Protein AF-F8PQY4-F1 (afdb_monomer_lite)

Foldseek 3Di:
DDDDDDPVNVPDDDDDPVCPAQPHPSQVVVQVVVVVVLVVCCVPPPVNVPDDDDDDGSVHDDDPVVVVVVVVVVD

Radius of gyration: 18.5 Å; chains: 1; bounding box: 53×28×33 Å

InterPro domains:
  IPR004859 Xrn1, N-terminal [PF03159] (8-75)
  IPR027073 5'-3' exoribonuclease [PTHR12341] (3-75)

Organism: Serpula lacrymans var. lacrymans (strain S7.3) (NCBI:txid936435)

Structure (mmCIF, N/CA/C/O backbone):
data_AF-F8PQY4-F1
#
_entry.id   AF-F8PQY4-F1
#
loop_
_atom_site.group_PDB
_atom_site.id
_atom_site.type_symbol
_atom_site.label_atom_id
_atom_site.label_alt_id
_atom_site.label_comp_id
_atom_site.label_asym_id
_atom_site.label_entity_id
_atom_site.label_seq_id
_atom_site.pdbx_PDB_ins_code
_atom_site.Cartn_x
_atom_site.Cartn_y
_atom_site.Cartn_z
_atom_site.occupancy
_atom_site.B_iso_or_equiv
_atom_site.auth_seq_id
_atom_site.auth_comp_id
_atom_site.auth_asym_id
_atom_site.auth_atom_id
_atom_site.pdbx_PDB_model_num
ATOM 1 N N . MET A 1 1 ? 34.503 18.420 -0.165 1.00 47.00 1 MET A N 1
ATOM 2 C CA . MET A 1 1 ? 35.265 17.186 0.120 1.00 47.00 1 MET A CA 1
ATOM 3 C C . MET A 1 1 ? 34.324 16.016 -0.148 1.00 47.00 1 MET A C 1
ATOM 5 O O . MET A 1 1 ? 33.320 15.915 0.545 1.00 47.00 1 MET A O 1
ATOM 9 N N . GLY A 1 2 ? 34.535 15.241 -1.215 1.00 63.62 2 GLY A N 1
ATOM 10 C CA . GLY A 1 2 ? 33.670 14.097 -1.536 1.00 63.62 2 GLY A CA 1
ATOM 11 C C . GLY A 1 2 ? 33.837 12.986 -0.500 1.00 63.62 2 GLY A C 1
ATOM 12 O O . GLY A 1 2 ? 34.947 12.760 -0.024 1.00 63.62 2 GLY A O 1
ATOM 13 N N . LYS A 1 3 ? 32.740 12.325 -0.121 1.00 74.00 3 LYS A N 1
ATOM 14 C CA . LYS A 1 3 ? 32.769 11.180 0.794 1.00 74.00 3 LYS A CA 1
ATOM 15 C C . LYS A 1 3 ? 33.492 10.020 0.099 1.00 74.00 3 LYS A C 1
ATOM 17 O O . LYS A 1 3 ? 33.086 9.616 -0.987 1.00 74.00 3 LYS A O 1
ATOM 22 N N . THR A 1 4 ? 34.561 9.504 0.696 1.00 76.88 4 THR A N 1
ATOM 23 C CA . THR A 1 4 ? 35.243 8.293 0.226 1.00 76.88 4 THR A CA 1
ATOM 24 C C . THR A 1 4 ? 34.345 7.090 0.510 1.00 76.88 4 THR A C 1
ATOM 26 O O . THR A 1 4 ? 34.080 6.775 1.667 1.00 76.88 4 THR A O 1
ATOM 29 N N . ILE A 1 5 ? 33.835 6.464 -0.550 1.00 75.69 5 ILE A N 1
ATOM 30 C CA . ILE A 1 5 ? 33.016 5.246 -0.488 1.00 75.69 5 ILE A CA 1
ATOM 31 C C . ILE A 1 5 ? 33.948 4.054 -0.229 1.00 75.69 5 ILE A C 1
ATOM 33 O O . ILE A 1 5 ? 34.972 3.930 -0.912 1.00 75.69 5 ILE A O 1
ATOM 37 N N . SER A 1 6 ? 33.621 3.206 0.752 1.00 79.44 6 SER A N 1
ATOM 38 C CA . SER A 1 6 ? 34.418 2.009 1.061 1.00 79.44 6 SER A CA 1
ATOM 39 C C . SER A 1 6 ? 34.315 0.972 -0.063 1.00 79.44 6 SER A C 1
ATOM 41 O O . SER A 1 6 ? 33.348 0.957 -0.825 1.00 79.44 6 SER A O 1
ATOM 43 N N . ASP A 1 7 ? 35.294 0.075 -0.184 1.00 73.19 7 ASP A N 1
ATOM 44 C CA . ASP A 1 7 ? 35.250 -0.974 -1.214 1.00 73.19 7 ASP A CA 1
ATOM 45 C C . ASP A 1 7 ? 34.064 -1.942 -1.018 1.00 73.19 7 ASP A C 1
ATOM 47 O O . ASP A 1 7 ? 33.509 -2.443 -1.996 1.00 73.19 7 ASP A O 1
ATOM 51 N N . ASP A 1 8 ? 33.585 -2.104 0.220 1.00 71.94 8 ASP A N 1
ATOM 52 C CA . ASP A 1 8 ? 32.359 -2.850 0.534 1.00 71.94 8 ASP A CA 1
ATOM 53 C C . ASP A 1 8 ? 31.098 -2.168 -0.014 1.00 71.94 8 ASP A C 1
ATOM 55 O O . ASP A 1 8 ? 30.155 -2.838 -0.428 1.00 71.94 8 ASP A O 1
ATOM 59 N N . GLU A 1 9 ? 31.055 -0.832 -0.032 1.00 70.25 9 GLU A N 1
ATOM 60 C CA . GLU A 1 9 ? 29.942 -0.072 -0.608 1.00 70.25 9 GLU A CA 1
ATOM 61 C C . GLU A 1 9 ? 29.971 -0.083 -2.144 1.00 70.25 9 GLU A C 1
ATOM 63 O O . GLU A 1 9 ? 28.907 -0.075 -2.761 1.00 70.25 9 GLU A O 1
ATOM 68 N N . LYS A 1 10 ? 31.156 -0.175 -2.768 1.00 69.00 10 LYS A N 1
ATOM 69 C CA . LYS A 1 10 ? 31.297 -0.293 -4.234 1.00 69.00 10 LYS A CA 1
ATOM 70 C C . LYS A 1 10 ? 30.759 -1.616 -4.787 1.00 69.00 10 LYS A C 1
ATOM 72 O O . LYS A 1 10 ? 30.324 -1.653 -5.932 1.00 69.00 10 LYS A O 1
ATOM 77 N N . ASN A 1 11 ? 30.779 -2.679 -3.982 1.00 72.94 11 ASN A N 1
ATOM 78 C CA . ASN A 1 11 ? 30.355 -4.024 -4.384 1.00 72.94 11 ASN A CA 1
ATOM 79 C C . ASN A 1 11 ? 28.896 -4.351 -4.024 1.00 72.94 11 ASN A C 1
ATOM 81 O O . ASN A 1 11 ? 28.441 -5.474 -4.253 1.00 72.94 11 ASN A O 1
ATOM 85 N N . LYS A 1 12 ? 28.137 -3.400 -3.464 1.00 79.06 12 LYS A N 1
ATOM 86 C CA . LYS A 1 12 ? 26.709 -3.610 -3.206 1.00 79.06 12 LYS A CA 1
ATOM 87 C C . LYS A 1 12 ? 25.938 -3.557 -4.517 1.00 79.06 12 LYS A C 1
ATOM 89 O O . LYS A 1 12 ? 25.835 -2.510 -5.150 1.00 79.06 12 LYS A O 1
ATOM 94 N N . VAL A 1 13 ? 25.340 -4.686 -4.885 1.00 82.25 13 VAL A N 1
ATOM 95 C CA . VAL A 1 13 ? 24.314 -4.718 -5.927 1.00 82.25 13 VAL A CA 1
ATOM 96 C C . VAL A 1 13 ? 23.134 -3.886 -5.431 1.00 82.25 13 VAL A C 1
ATOM 98 O O . VAL A 1 13 ? 22.544 -4.189 -4.391 1.00 82.25 13 VAL A O 1
ATOM 101 N N . ALA A 1 14 ? 22.827 -2.803 -6.142 1.00 86.62 14 ALA A N 1
ATOM 102 C CA . ALA A 1 14 ? 21.659 -1.989 -5.848 1.00 86.62 14 ALA A CA 1
ATOM 103 C C . ALA A 1 14 ? 20.382 -2.814 -6.063 1.00 86.62 14 ALA A C 1
ATOM 105 O O . ALA A 1 14 ? 20.312 -3.647 -6.966 1.00 86.62 14 ALA A O 1
ATOM 106 N N . TRP A 1 15 ? 19.367 -2.574 -5.234 1.00 92.00 15 TRP A N 1
ATOM 107 C CA . TRP A 1 15 ? 18.045 -3.146 -5.464 1.00 92.00 15 TRP A CA 1
ATOM 108 C 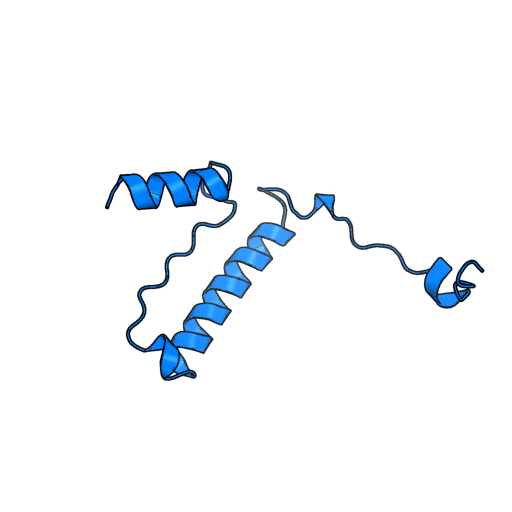C . TRP A 1 15 ? 17.469 -2.618 -6.783 1.00 92.00 15 TRP A C 1
ATOM 110 O O . TRP A 1 15 ? 17.524 -1.413 -7.038 1.00 92.00 15 TRP A O 1
ATOM 120 N N . ASP A 1 16 ? 16.901 -3.504 -7.603 1.00 92.94 16 ASP A N 1
ATOM 121 C CA . ASP A 1 16 ? 16.269 -3.118 -8.864 1.00 92.94 16 ASP A CA 1
ATOM 122 C C . ASP A 1 16 ? 14.963 -2.361 -8.597 1.00 92.94 16 ASP A C 1
ATOM 124 O O . ASP A 1 16 ? 13.921 -2.941 -8.286 1.00 92.94 16 ASP A O 1
ATOM 128 N N . SER A 1 17 ? 15.011 -1.036 -8.720 1.00 94.88 17 SER A N 1
ATOM 129 C CA . SER A 1 17 ? 13.848 -0.172 -8.522 1.00 94.88 17 SER A CA 1
ATOM 130 C C . SER A 1 17 ? 12.745 -0.402 -9.554 1.00 94.88 17 SER A C 1
ATOM 132 O O . SER A 1 17 ? 11.595 -0.077 -9.269 1.00 94.88 17 SER A O 1
ATOM 134 N N . ASN A 1 18 ? 13.046 -0.994 -10.718 1.00 94.94 18 ASN A N 1
ATOM 135 C CA . ASN A 1 18 ? 12.018 -1.332 -11.708 1.00 94.94 18 ASN A CA 1
ATOM 136 C C . ASN A 1 18 ? 11.054 -2.406 -11.189 1.00 94.94 18 ASN A C 1
ATOM 138 O O . ASN A 1 18 ? 9.933 -2.522 -11.687 1.00 94.94 18 ASN A O 1
ATOM 142 N N . ALA A 1 19 ? 11.444 -3.132 -10.132 1.00 96.50 19 ALA A N 1
ATOM 143 C CA . ALA A 1 19 ? 10.550 -4.013 -9.395 1.00 96.50 19 ALA A CA 1
ATOM 144 C C . ALA A 1 19 ? 9.320 -3.272 -8.835 1.00 96.50 19 ALA A C 1
ATOM 146 O O . ALA A 1 19 ? 8.293 -3.906 -8.604 1.00 96.50 19 ALA A O 1
ATOM 147 N N . ILE A 1 20 ? 9.377 -1.946 -8.657 1.00 96.56 20 ILE A N 1
ATOM 148 C CA . ILE A 1 20 ? 8.267 -1.103 -8.186 1.00 96.56 20 ILE A CA 1
ATOM 149 C C . ILE A 1 20 ? 7.360 -0.722 -9.370 1.00 96.56 20 ILE A C 1
ATOM 151 O O . ILE A 1 20 ? 7.163 0.447 -9.691 1.00 96.56 20 ILE A O 1
ATOM 155 N N . THR A 1 21 ? 6.814 -1.737 -10.036 1.00 95.38 21 THR A N 1
ATOM 156 C CA . THR A 1 21 ? 5.897 -1.586 -11.173 1.00 95.38 21 THR A CA 1
ATOM 157 C C . THR A 1 21 ? 4.779 -2.622 -11.053 1.00 95.38 21 THR A C 1
ATOM 159 O O . THR A 1 21 ? 5.055 -3.756 -10.653 1.00 95.38 21 THR A O 1
ATOM 162 N N . PRO A 1 22 ? 3.515 -2.285 -11.374 1.00 96.81 22 PRO A N 1
ATOM 163 C CA . PRO A 1 22 ? 2.437 -3.269 -11.406 1.00 96.81 22 PRO A CA 1
ATOM 164 C C . PRO A 1 22 ? 2.783 -4.508 -12.241 1.00 96.81 22 PRO A C 1
ATOM 166 O O . PRO A 1 22 ? 3.377 -4.399 -13.312 1.00 96.81 22 PRO A O 1
ATOM 169 N N . GLY A 1 23 ? 2.393 -5.687 -11.751 1.00 94.38 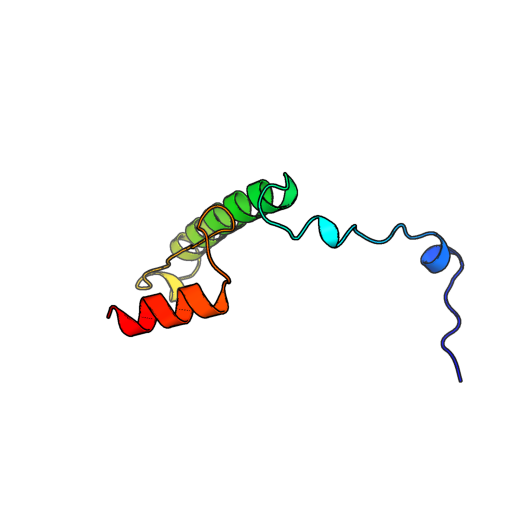23 GLY A N 1
ATOM 170 C CA . GLY A 1 23 ? 2.634 -6.970 -12.419 1.00 94.38 23 GLY A CA 1
ATOM 171 C C . GLY A 1 23 ? 3.975 -7.635 -12.095 1.00 94.38 23 GLY A C 1
ATOM 172 O O . GLY A 1 23 ? 4.233 -8.732 -12.587 1.00 94.38 23 GLY A O 1
ATOM 173 N N . THR A 1 24 ? 4.830 -7.022 -11.271 1.00 98.06 24 THR A N 1
ATOM 174 C CA . THR A 1 24 ? 6.039 -7.691 -10.773 1.00 98.06 24 THR A CA 1
ATOM 175 C C . THR A 1 24 ? 5.719 -8.578 -9.559 1.00 98.06 24 THR A C 1
ATOM 177 O O . THR A 1 24 ? 4.876 -8.214 -8.732 1.00 98.06 24 THR A O 1
ATOM 180 N N . PRO A 1 25 ? 6.459 -9.686 -9.350 1.00 97.94 25 PRO A N 1
ATOM 181 C CA . PRO A 1 25 ? 6.310 -10.512 -8.145 1.00 97.94 25 PRO A CA 1
ATOM 182 C C . PRO A 1 25 ? 6.546 -9.740 -6.839 1.00 97.94 25 PRO A C 1
ATOM 184 O O . PRO A 1 25 ? 5.985 -10.071 -5.795 1.00 97.94 25 PRO A O 1
ATOM 187 N N . PHE A 1 26 ? 7.377 -8.693 -6.889 1.00 97.88 26 PHE A N 1
ATOM 188 C CA . PHE A 1 26 ? 7.605 -7.810 -5.750 1.00 97.88 26 PHE A CA 1
ATOM 189 C C . PHE A 1 26 ? 6.318 -7.097 -5.322 1.00 97.88 26 PHE A C 1
ATOM 191 O O . PHE A 1 26 ? 6.016 -7.062 -4.130 1.00 97.88 26 PHE A O 1
ATOM 198 N N . MET A 1 27 ? 5.540 -6.566 -6.270 1.00 98.19 27 MET A N 1
ATOM 199 C CA . MET A 1 27 ? 4.301 -5.856 -5.949 1.00 98.19 27 MET A CA 1
ATOM 200 C C . MET A 1 27 ? 3.216 -6.791 -5.398 1.00 98.19 27 MET A C 1
ATOM 202 O O . MET A 1 27 ? 2.474 -6.382 -4.503 1.00 98.19 27 MET A O 1
ATOM 206 N N . ASP A 1 28 ? 3.170 -8.052 -5.842 1.00 97.81 28 ASP A N 1
ATOM 207 C CA . ASP A 1 28 ? 2.269 -9.068 -5.277 1.00 97.81 28 ASP A CA 1
ATOM 208 C C . ASP A 1 28 ? 2.618 -9.384 -3.817 1.00 97.81 28 ASP A C 1
ATOM 210 O O . ASP A 1 28 ? 1.750 -9.384 -2.933 1.00 97.81 28 ASP A O 1
ATOM 214 N N . LEU A 1 29 ? 3.910 -9.598 -3.544 1.00 98.31 29 LEU A N 1
ATOM 215 C CA . LEU A 1 29 ? 4.408 -9.839 -2.192 1.00 98.31 29 LEU A CA 1
ATOM 216 C C . LEU A 1 29 ? 4.170 -8.625 -1.287 1.00 98.31 29 LEU A C 1
ATOM 218 O O . LEU A 1 29 ? 3.762 -8.786 -0.133 1.00 98.31 29 LEU A O 1
ATOM 222 N N . LEU A 1 30 ? 4.389 -7.414 -1.801 1.00 98.25 30 LEU A N 1
ATOM 223 C CA . LEU A 1 30 ? 4.139 -6.169 -1.080 1.00 98.25 30 LEU A CA 1
ATOM 224 C C . LEU A 1 30 ? 2.661 -6.044 -0.697 1.00 98.25 30 LEU A C 1
ATOM 226 O O . LEU A 1 30 ? 2.350 -5.760 0.459 1.00 98.25 30 LEU A O 1
ATOM 230 N N . ALA A 1 31 ? 1.746 -6.311 -1.630 1.00 98.12 31 ALA A N 1
ATOM 231 C CA . ALA A 1 31 ? 0.313 -6.240 -1.374 1.00 98.12 31 ALA A CA 1
ATOM 232 C C . ALA A 1 31 ? -0.133 -7.255 -0.304 1.00 98.12 31 ALA A C 1
ATOM 234 O O . ALA A 1 31 ? -0.888 -6.906 0.607 1.00 98.12 31 ALA A O 1
ATOM 235 N N . LEU A 1 32 ? 0.369 -8.497 -0.362 1.00 98.31 32 LEU A N 1
ATOM 236 C CA . LEU A 1 32 ? 0.114 -9.509 0.669 1.00 98.31 32 LEU A CA 1
ATOM 237 C C . LEU A 1 32 ? 0.669 -9.088 2.038 1.00 98.31 32 LEU A C 1
ATOM 239 O O . LEU A 1 32 ? -0.026 -9.197 3.050 1.00 98.31 32 LEU A O 1
ATOM 243 N N . SER A 1 33 ? 1.895 -8.565 2.059 1.00 98.56 33 SER A N 1
ATOM 244 C CA . SER A 1 33 ? 2.568 -8.123 3.283 1.00 98.56 33 SER A CA 1
ATOM 245 C C . SER A 1 33 ? 1.831 -6.960 3.949 1.00 98.56 33 SER A C 1
ATOM 247 O O . SER A 1 33 ? 1.633 -6.980 5.162 1.00 98.56 33 SER A O 1
ATOM 249 N N . LEU A 1 34 ? 1.359 -5.978 3.171 1.00 98.50 34 LEU A N 1
ATOM 250 C CA . LEU A 1 34 ? 0.577 -4.847 3.682 1.00 98.50 34 LEU A CA 1
ATOM 251 C C . LEU A 1 34 ? -0.778 -5.291 4.238 1.00 98.50 34 LEU A C 1
ATOM 253 O O . LEU A 1 34 ? -1.164 -4.841 5.315 1.00 98.50 34 LEU A O 1
ATOM 257 N N . ARG A 1 35 ? -1.477 -6.210 3.557 1.00 98.12 35 ARG A N 1
ATOM 258 C CA . ARG A 1 35 ? -2.727 -6.800 4.067 1.00 98.12 35 ARG A CA 1
ATOM 259 C C . ARG A 1 35 ? -2.519 -7.470 5.423 1.00 98.12 35 ARG A C 1
ATOM 261 O O . ARG A 1 35 ? -3.259 -7.188 6.362 1.00 98.12 35 ARG A O 1
ATOM 268 N N . TYR A 1 36 ? -1.495 -8.314 5.538 1.00 98.25 36 TYR A N 1
ATOM 269 C CA . TYR A 1 36 ? -1.151 -8.957 6.805 1.00 98.25 36 TYR A CA 1
ATOM 270 C C . TYR A 1 36 ? -0.806 -7.929 7.890 1.00 98.25 36 TYR A C 1
ATOM 272 O O . TYR A 1 36 ? -1.307 -8.014 9.010 1.00 98.25 36 TYR A O 1
ATOM 280 N N . TRP A 1 37 ? 0.017 -6.934 7.554 1.00 98.25 37 TRP A N 1
ATOM 281 C CA . TRP A 1 37 ? 0.451 -5.906 8.494 1.00 98.25 37 TRP A CA 1
ATOM 282 C C . TRP A 1 37 ? -0.716 -5.067 9.027 1.00 98.25 37 TRP A C 1
ATOM 284 O O . TRP A 1 37 ? -0.787 -4.832 10.231 1.00 98.25 37 TRP A O 1
ATOM 294 N N . VAL A 1 38 ? -1.664 -4.674 8.169 1.00 98.00 38 VAL A N 1
ATOM 295 C CA . VAL A 1 38 ? -2.873 -3.951 8.593 1.00 98.00 38 VAL A CA 1
ATOM 296 C C . VAL A 1 38 ? -3.704 -4.798 9.554 1.00 98.00 38 VAL A C 1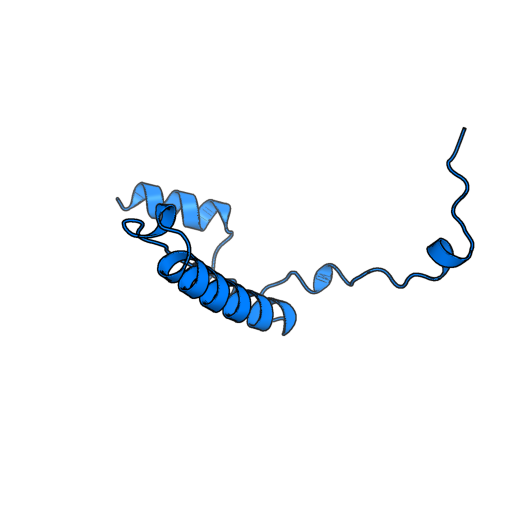
ATOM 298 O O . VAL A 1 38 ? -4.086 -4.309 10.613 1.00 98.00 38 VAL A O 1
ATOM 301 N N . VAL A 1 39 ? -3.929 -6.079 9.245 1.00 96.56 39 VAL A N 1
ATOM 302 C CA . VAL A 1 39 ? -4.660 -6.986 10.147 1.00 96.56 39 VAL A CA 1
ATOM 303 C C . VAL A 1 39 ? -3.936 -7.127 11.489 1.00 96.56 39 VAL A C 1
ATOM 305 O O . VAL A 1 39 ? -4.569 -7.072 12.541 1.00 96.56 39 VAL A O 1
ATOM 308 N N . GLN A 1 40 ? -2.609 -7.266 11.484 1.00 98.00 40 GLN A N 1
ATOM 309 C CA . GLN A 1 40 ? -1.816 -7.278 12.715 1.00 98.00 40 GLN A CA 1
ATOM 310 C C . GLN A 1 40 ? -1.991 -5.981 13.510 1.00 98.00 40 GLN A C 1
ATOM 312 O O . GLN A 1 40 ? -2.214 -6.038 14.718 1.00 98.00 40 GLN A O 1
ATOM 317 N N . LYS A 1 41 ? -1.949 -4.818 12.853 1.00 98.06 41 LYS A N 1
ATOM 318 C CA . LYS A 1 41 ? -2.147 -3.517 13.502 1.00 98.06 41 LYS A CA 1
ATOM 319 C C . LYS A 1 41 ? -3.524 -3.383 14.133 1.00 98.06 41 LYS A C 1
ATOM 321 O O . LYS A 1 41 ? -3.598 -3.057 15.310 1.00 98.06 41 LYS A O 1
ATOM 326 N N . MET A 1 42 ? -4.585 -3.737 13.416 1.00 96.56 42 MET A N 1
ATOM 327 C CA . MET A 1 42 ? -5.951 -3.695 13.954 1.00 96.56 42 MET A CA 1
ATOM 328 C C . MET A 1 42 ? -6.145 -4.606 15.176 1.00 96.56 42 MET A C 1
ATOM 330 O O . MET A 1 42 ? -6.952 -4.296 16.046 1.00 96.56 42 MET A O 1
ATOM 334 N N . ASN A 1 43 ? -5.393 -5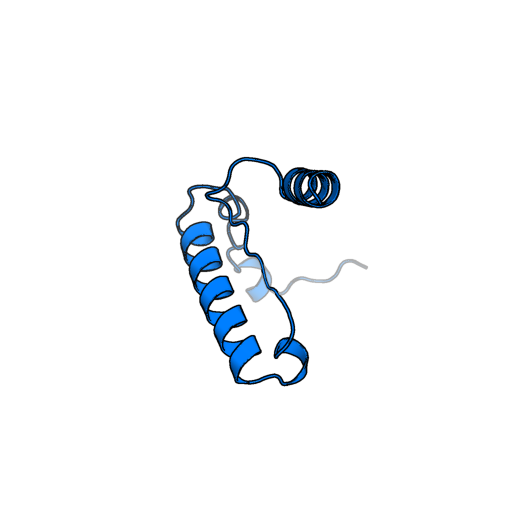.709 15.268 1.00 96.19 43 ASN A N 1
ATOM 335 C CA . ASN A 1 43 ? -5.474 -6.645 16.394 1.00 96.19 43 ASN A CA 1
ATOM 336 C C . ASN A 1 43 ? -4.573 -6.288 17.586 1.00 96.19 43 ASN A C 1
ATOM 338 O O . ASN A 1 43 ? -4.810 -6.777 18.688 1.00 96.19 43 ASN A O 1
ATOM 342 N N . THR A 1 44 ? -3.515 -5.501 17.377 1.00 97.69 44 THR A N 1
ATOM 343 C CA . THR A 1 44 ? -2.464 -5.281 18.392 1.00 97.69 44 THR A CA 1
ATOM 344 C C . THR A 1 44 ? -2.358 -3.840 18.868 1.00 97.69 44 THR A C 1
ATOM 346 O O . THR A 1 44 ? -1.882 -3.602 19.975 1.00 97.69 44 THR A O 1
ATOM 349 N N . ASP A 1 45 ? -2.801 -2.881 18.060 1.00 97.62 45 ASP A N 1
ATOM 350 C CA . ASP A 1 45 ? -2.688 -1.455 18.328 1.00 97.62 45 ASP A CA 1
ATOM 351 C C . ASP A 1 45 ? -4.085 -0.874 18.609 1.00 97.62 45 ASP A C 1
ATOM 353 O O . ASP A 1 45 ? -4.899 -0.761 17.687 1.00 97.62 45 ASP A O 1
ATOM 357 N N . PRO A 1 46 ? -4.401 -0.489 19.864 1.00 96.75 46 PRO A N 1
ATOM 358 C CA . PRO A 1 46 ? -5.698 0.091 20.205 1.00 96.75 46 PRO A CA 1
ATOM 359 C C . PRO A 1 46 ? -6.060 1.327 19.372 1.00 96.75 46 PRO A C 1
ATOM 361 O O . PRO A 1 46 ? -7.244 1.580 19.164 1.00 96.75 46 PRO A O 1
ATOM 364 N N . GLY A 1 47 ? -5.067 2.064 18.854 1.00 97.31 47 GLY A N 1
ATOM 365 C CA . GLY A 1 47 ? -5.292 3.215 17.976 1.00 97.31 47 GLY A CA 1
ATOM 366 C C . GLY A 1 47 ? -5.910 2.856 16.620 1.00 97.31 47 GLY A C 1
ATOM 367 O O . GLY A 1 47 ? -6.399 3.739 15.923 1.00 97.31 47 GLY A O 1
ATOM 368 N N . TRP A 1 48 ? -5.917 1.572 16.250 1.00 97.44 48 TRP A N 1
ATOM 369 C CA . TRP A 1 48 ? -6.471 1.065 14.993 1.00 97.44 48 TRP A CA 1
ATOM 370 C C . TRP A 1 48 ? -7.844 0.403 15.146 1.00 97.44 48 TRP A C 1
ATOM 372 O O . TRP A 1 48 ? -8.433 0.004 14.143 1.00 97.44 48 TRP A O 1
ATOM 382 N N . LYS A 1 49 ? -8.365 0.284 16.375 1.00 93.50 49 LYS A N 1
ATOM 383 C CA . LYS A 1 49 ? -9.579 -0.490 16.677 1.00 93.50 49 LYS A CA 1
ATOM 384 C C . LYS A 1 49 ? -10.821 0.003 15.929 1.00 93.50 49 LYS A C 1
ATOM 386 O O . LYS A 1 49 ? -11.600 -0.814 15.450 1.00 93.50 49 LYS A O 1
ATOM 391 N N . ASP A 1 50 ? -10.978 1.319 15.818 1.00 95.19 50 ASP A N 1
ATOM 392 C CA . ASP A 1 50 ? -12.172 1.953 15.244 1.00 95.19 50 ASP A CA 1
ATOM 393 C C . ASP A 1 50 ? -11.891 2.593 13.867 1.00 95.19 50 ASP A C 1
ATOM 395 O O . ASP A 1 50 ? -12.646 3.445 13.400 1.00 95.19 50 ASP A O 1
ATOM 399 N N . LEU A 1 51 ? -10.794 2.201 13.204 1.00 96.88 51 LEU A N 1
ATOM 400 C CA . LEU A 1 51 ? -10.438 2.694 11.872 1.00 96.88 51 LEU A CA 1
ATOM 401 C C . LEU A 1 51 ? -10.972 1.776 10.769 1.00 96.88 51 LEU A C 1
ATOM 403 O O . LEU A 1 51 ? -10.791 0.559 10.798 1.00 96.88 51 LEU A O 1
ATOM 407 N N . GLN A 1 52 ? -11.536 2.381 9.724 1.00 95.44 52 GLN A N 1
ATOM 408 C CA . GLN A 1 52 ? -11.760 1.702 8.453 1.00 95.44 52 GLN A CA 1
ATOM 409 C C . GLN A 1 52 ? -10.507 1.834 7.583 1.00 95.44 52 GLN A C 1
ATOM 411 O O . GLN A 1 52 ? -10.136 2.934 7.178 1.00 95.44 52 GLN A O 1
ATOM 416 N N . VAL A 1 53 ? -9.867 0.708 7.269 1.00 96.38 53 VAL A N 1
ATOM 417 C CA . VAL A 1 53 ? -8.658 0.678 6.437 1.00 96.38 53 VAL A CA 1
ATOM 418 C C . VAL A 1 53 ? -8.990 0.112 5.060 1.00 96.38 53 VAL A C 1
ATOM 420 O O . VAL A 1 53 ? -9.519 -0.992 4.944 1.00 96.38 53 VAL A O 1
ATOM 423 N N . ILE A 1 54 ? -8.661 0.863 4.008 1.00 96.31 54 ILE A N 1
ATOM 424 C CA . ILE A 1 54 ? -8.857 0.470 2.607 1.00 96.31 54 ILE A CA 1
ATOM 425 C C . ILE A 1 54 ? -7.483 0.319 1.952 1.00 96.31 54 ILE A C 1
ATOM 427 O O . ILE A 1 54 ? -6.656 1.225 2.025 1.00 96.31 54 ILE A O 1
ATOM 431 N N . ILE A 1 55 ? -7.244 -0.815 1.290 1.00 97.31 55 ILE A N 1
ATOM 432 C CA . ILE A 1 55 ? -6.011 -1.078 0.537 1.00 97.31 55 ILE A CA 1
ATOM 433 C C . ILE A 1 55 ? -6.3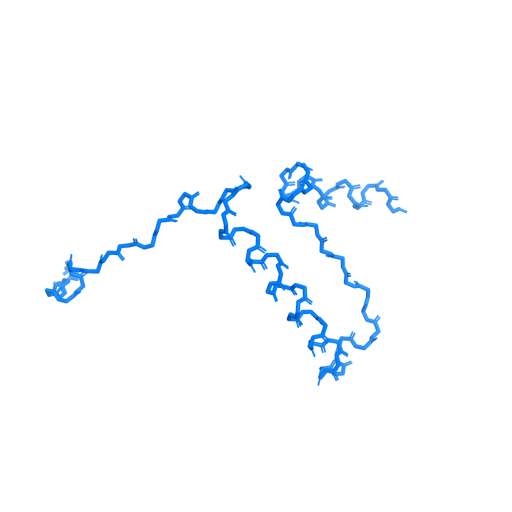60 -1.166 -0.950 1.00 97.31 55 ILE A C 1
ATOM 435 O O . ILE A 1 55 ? -7.065 -2.081 -1.368 1.00 97.31 55 ILE A O 1
ATOM 439 N N . SER A 1 56 ? -5.842 -0.231 -1.750 1.00 97.88 56 SER A N 1
ATOM 440 C CA . SER A 1 56 ? -5.898 -0.274 -3.217 1.00 97.88 56 SER A CA 1
ATOM 441 C C . SER A 1 56 ? -4.498 -0.537 -3.768 1.00 97.88 56 SER A C 1
ATOM 443 O O . SER A 1 56 ? -3.700 0.385 -3.931 1.00 97.88 56 SER A O 1
ATOM 445 N N . ASP A 1 57 ? -4.178 -1.811 -3.996 1.00 97.44 57 ASP A N 1
ATOM 446 C CA . ASP A 1 57 ? -2.848 -2.233 -4.440 1.00 97.44 57 ASP A CA 1
ATOM 447 C C . ASP A 1 57 ? -2.610 -2.005 -5.949 1.00 97.44 57 ASP A C 1
ATOM 449 O O . ASP A 1 57 ? -3.397 -1.353 -6.645 1.00 97.44 57 ASP A O 1
ATOM 453 N N . ALA A 1 58 ? -1.482 -2.516 -6.447 1.00 97.38 58 ALA A N 1
ATOM 454 C CA . ALA A 1 58 ? -1.059 -2.369 -7.836 1.00 97.38 58 ALA A CA 1
ATOM 455 C C . ALA A 1 58 ? -1.903 -3.165 -8.846 1.00 97.38 58 ALA A C 1
ATOM 457 O O . ALA A 1 58 ? -1.773 -2.921 -10.042 1.00 97.38 58 ALA A O 1
ATOM 458 N N . SER A 1 59 ? -2.767 -4.084 -8.400 1.00 96.31 59 SER A N 1
ATOM 459 C CA . SER A 1 59 ? -3.702 -4.788 -9.290 1.00 96.31 59 SER A CA 1
ATOM 460 C C . SER A 1 59 ? -4.886 -3.909 -9.705 1.00 96.31 59 SER A C 1
ATOM 462 O O . SER A 1 59 ? -5.513 -4.163 -10.733 1.00 96.31 59 SER A O 1
ATOM 464 N N . VAL A 1 60 ? -5.182 -2.852 -8.936 1.00 96.75 60 VAL A N 1
ATOM 465 C CA . VAL A 1 60 ? -6.240 -1.888 -9.252 1.00 96.75 60 VAL A CA 1
ATOM 466 C C . VAL A 1 60 ? -5.681 -0.803 -10.179 1.00 96.75 60 VAL A C 1
ATOM 468 O O . VAL A 1 60 ? -4.782 -0.066 -9.751 1.00 96.75 60 VAL A O 1
ATOM 471 N N . PRO A 1 61 ? -6.223 -0.647 -11.405 1.00 96.25 61 PRO A N 1
ATOM 472 C CA . PRO A 1 61 ? -5.749 0.349 -12.361 1.00 96.25 61 PRO A CA 1
ATOM 473 C C . PRO A 1 61 ? -5.842 1.784 -11.833 1.00 96.25 61 PRO A C 1
ATOM 475 O O . PRO A 1 61 ? -6.757 2.125 -11.084 1.00 96.25 61 PRO A O 1
ATOM 478 N N . GLY A 1 62 ? -4.921 2.630 -12.294 1.00 95.88 62 GLY A N 1
ATOM 479 C CA . GLY A 1 62 ? -4.844 4.046 -11.941 1.00 95.88 62 GLY A CA 1
ATOM 480 C C . GLY A 1 62 ? -3.669 4.364 -11.020 1.00 95.88 62 GLY A C 1
ATOM 481 O O . GLY A 1 62 ? -3.257 3.551 -10.190 1.00 95.88 62 GLY A O 1
ATOM 482 N N . GLU A 1 63 ? -3.125 5.567 -11.176 1.00 97.06 63 GLU A N 1
ATOM 483 C CA . GLU A 1 63 ? -2.065 6.084 -10.310 1.00 97.06 63 GLU A CA 1
ATOM 484 C C . GLU A 1 63 ? -2.589 6.304 -8.888 1.00 97.06 63 GLU A C 1
ATOM 486 O O . GLU A 1 63 ? -3.763 6.624 -8.685 1.00 97.06 63 GLU A O 1
ATOM 491 N N . GLY A 1 64 ? -1.723 6.119 -7.888 1.00 96.12 64 GLY A N 1
ATOM 492 C CA . GLY A 1 64 ? -2.116 6.200 -6.478 1.00 96.12 64 GLY A CA 1
ATOM 493 C C . GLY A 1 64 ? -2.789 7.528 -6.123 1.00 96.12 64 GLY A C 1
ATOM 494 O O . GLY A 1 64 ? -3.823 7.530 -5.458 1.00 96.12 64 GLY A O 1
ATOM 495 N N . GLU A 1 65 ? -2.257 8.642 -6.634 1.00 97.94 65 GLU A N 1
ATOM 496 C CA . GLU A 1 65 ? -2.823 9.978 -6.420 1.00 97.94 65 GLU A CA 1
ATOM 497 C C . GLU A 1 65 ? -4.226 10.125 -7.015 1.00 97.94 65 GLU A C 1
ATOM 499 O O . GLU A 1 65 ? -5.144 10.591 -6.338 1.00 97.94 65 GLU A O 1
ATOM 504 N N . HIS A 1 66 ? -4.440 9.638 -8.237 1.00 97.88 66 HIS A N 1
ATOM 505 C CA . HIS A 1 66 ? -5.744 9.689 -8.887 1.00 97.88 66 HIS A CA 1
ATOM 506 C C . HIS A 1 66 ? -6.766 8.800 -8.177 1.00 97.88 66 HIS A C 1
ATOM 508 O O . HIS A 1 66 ? -7.897 9.230 -7.967 1.00 97.88 66 HIS A O 1
ATOM 514 N N . LYS A 1 67 ? -6.365 7.610 -7.710 1.00 97.75 67 LYS A N 1
ATOM 515 C CA . LYS A 1 67 ? -7.241 6.721 -6.929 1.00 97.75 67 LYS A CA 1
ATOM 516 C C . LYS A 1 67 ? -7.704 7.366 -5.620 1.00 97.75 67 LYS A C 1
ATOM 518 O O . LYS A 1 67 ? -8.876 7.246 -5.267 1.00 97.75 67 LYS A O 1
ATOM 523 N N . ILE A 1 68 ? -6.815 8.078 -4.923 1.00 97.81 68 ILE A N 1
ATOM 524 C CA . ILE A 1 68 ? -7.164 8.824 -3.703 1.00 97.81 68 ILE A CA 1
ATOM 525 C C . ILE A 1 68 ? -8.139 9.958 -4.032 1.00 97.81 68 ILE A C 1
ATOM 527 O O . ILE A 1 68 ? -9.189 10.068 -3.398 1.00 97.81 68 ILE A O 1
ATOM 531 N N . MET A 1 69 ? -7.829 10.774 -5.042 1.00 97.81 69 MET A N 1
ATOM 532 C CA . MET A 1 69 ? -8.694 11.886 -5.447 1.00 97.81 69 MET A CA 1
ATOM 533 C C . MET A 1 69 ? -10.078 11.413 -5.901 1.00 97.81 69 MET A C 1
ATOM 535 O O . MET A 1 69 ? -11.084 12.059 -5.611 1.00 97.81 69 MET A O 1
ATOM 539 N N . ASP A 1 70 ? -10.150 10.278 -6.589 1.00 97.12 70 ASP A N 1
ATOM 540 C CA . ASP A 1 70 ? -11.408 9.683 -7.027 1.00 97.12 70 ASP A CA 1
ATOM 541 C C . ASP A 1 70 ? -12.210 9.093 -5.867 1.00 97.12 70 ASP A C 1
ATOM 543 O O . ASP A 1 70 ? -13.435 9.197 -5.877 1.00 97.12 70 ASP A O 1
ATOM 547 N N . PHE A 1 71 ? -11.553 8.525 -4.850 1.00 97.25 71 PHE A N 1
ATOM 548 C CA . PHE A 1 71 ? -12.229 8.096 -3.626 1.00 97.25 71 PHE A CA 1
ATOM 549 C C . PHE A 1 71 ? -12.854 9.290 -2.896 1.00 97.25 71 PHE A C 1
ATOM 551 O O . PHE A 1 71 ? -14.044 9.243 -2.595 1.00 97.25 71 PHE A O 1
ATOM 558 N N . ILE A 1 72 ? -12.090 10.373 -2.692 1.00 97.56 72 ILE A N 1
ATOM 559 C CA . ILE A 1 72 ? -12.567 11.605 -2.036 1.00 97.56 72 ILE A CA 1
ATOM 560 C C . ILE A 1 72 ? -13.772 12.189 -2.778 1.00 97.56 72 ILE A C 1
ATOM 562 O O . ILE A 1 72 ? -14.749 12.572 -2.150 1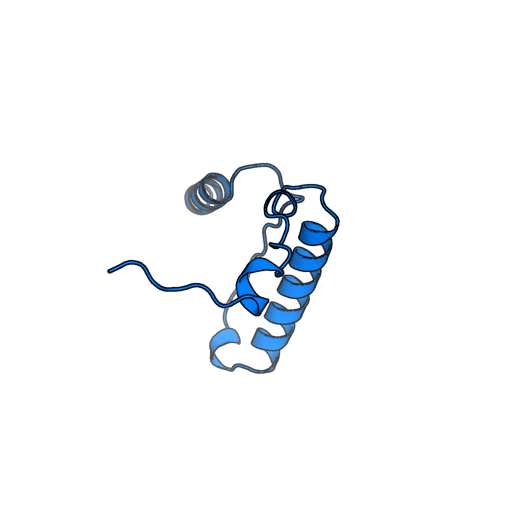.00 97.56 72 ILE A O 1
ATOM 566 N N . ARG A 1 73 ? -13.729 12.234 -4.116 1.00 97.06 73 ARG A N 1
ATOM 567 C CA . ARG A 1 73 ? -14.820 12.783 -4.942 1.00 97.06 73 ARG A CA 1
ATOM 568 C C . ARG A 1 73 ? -16.113 11.965 -4.918 1.00 97.06 73 ARG A C 1
ATOM 570 O O . ARG A 1 73 ? -17.141 12.476 -5.349 1.00 97.06 73 ARG A O 1
ATOM 577 N N . ARG A 1 74 ? -16.052 10.696 -4.510 1.00 95.25 74 ARG A N 1
ATOM 578 C CA . ARG A 1 74 ? -17.201 9.775 -4.480 1.00 95.25 74 ARG A CA 1
ATOM 579 C C . ARG A 1 74 ? -17.816 9.618 -3.085 1.00 95.25 74 ARG A C 1
ATOM 581 O O . ARG A 1 74 ? -18.788 8.874 -2.974 1.00 95.25 74 ARG A O 1
ATOM 588 N N . GLN A 1 75 ? -17.235 10.245 -2.059 1.00 84.44 75 GLN A N 1
ATOM 589 C CA . GLN A 1 75 ? -17.843 10.373 -0.728 1.00 84.44 75 GLN A CA 1
ATOM 590 C C . GLN A 1 75 ? -18.806 11.559 -0.706 1.00 84.44 75 GLN A C 1
ATOM 592 O O . GLN A 1 75 ? -19.856 11.428 -0.043 1.00 84.44 75 GLN A O 1
#

Sequence (75 aa):
MGKTISDDEKNKVAWDSNAITPGTPFMDLLALSLRYWVVQKMNTDPGWKDLQVIISDASVPGEGEHKIMDFIRRQ

pLDDT: mean 92.28, std 10.22, range [47.0, 98.56]

Secondary structure (DSSP, 8-state):
------HHHHT-PPP-GGGSSTTSHHHHHHHHHHHHHHHHHHHH-GGGTT-------TTS-S-HHHHHHHHHHT-